Protein AF-A0A3D5V2F5-F1 (afdb_monomer_lite)

Radius of gyration: 14.31 Å; chains: 1; bounding box: 33×31×28 Å

pLDDT: mean 92.71, std 6.23, range [62.22, 97.44]

Foldseek 3Di:
DVVVVVVVVVVVVVVVCCCVVPVPVVVVVVVVVVPDDPVVVVVVVVVVVVVVVVVCVVVVD

Secondary structure (DSSP, 8-state):
-HHHHHHHHHHHHHHHHHHHH-HHHHHHHHHHHHTS-HHHHHHHHHHHHHHHHHHHHHHH-

Sequence (61 aa):
MSDLLTAVGLALVIEGVLYAAFPGPMRRALISVSGMPEQAIRMGGLMALAIGVFVVWLVRG

Structure (mmCIF, N/CA/C/O backbone):
data_AF-A0A3D5V2F5-F1
#
_entry.id   AF-A0A3D5V2F5-F1
#
loop_
_atom_site.group_PDB
_atom_site.id
_atom_site.type_symbol
_atom_site.label_atom_id
_atom_site.label_alt_id
_atom_site.label_comp_id
_atom_site.label_asym_id
_atom_site.label_entity_id
_atom_site.label_seq_id
_atom_site.pdbx_PDB_ins_code
_atom_site.Cartn_x
_atom_site.Cartn_y
_atom_site.Cartn_z
_atom_site.occupancy
_atom_site.B_iso_or_equiv
_atom_site.auth_seq_id
_atom_site.auth_comp_id
_atom_site.auth_asym_id
_atom_site.auth_atom_id
_atom_site.pdbx_PDB_model_num
ATOM 1 N N . MET A 1 1 ? 20.193 -10.624 -3.858 1.00 62.22 1 MET A N 1
ATOM 2 C CA . MET A 1 1 ? 20.064 -9.768 -2.650 1.00 62.22 1 MET A CA 1
ATOM 3 C C . MET A 1 1 ? 19.568 -8.358 -2.980 1.00 62.22 1 MET A C 1
ATOM 5 O O . MET A 1 1 ? 18.882 -7.779 -2.152 1.00 62.22 1 MET A O 1
ATOM 9 N N . SER A 1 2 ? 19.831 -7.838 -4.184 1.00 83.44 2 SER A N 1
ATOM 10 C CA . SER A 1 2 ? 19.235 -6.602 -4.723 1.00 83.44 2 SER A CA 1
ATOM 11 C C . SER A 1 2 ? 17.707 -6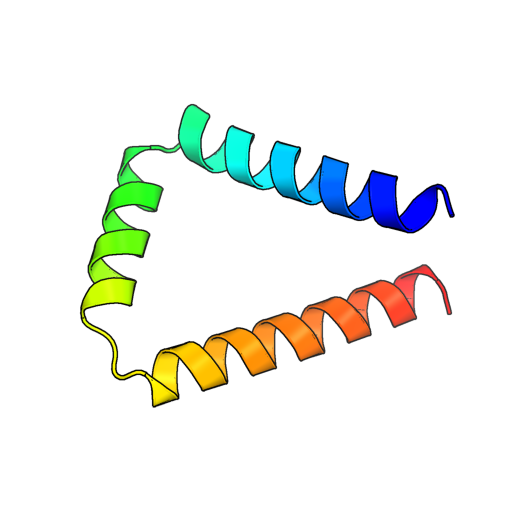.604 -4.719 1.00 83.44 2 SER A C 1
ATOM 13 O O . SER A 1 2 ? 17.098 -5.617 -4.340 1.00 83.44 2 SER A O 1
ATOM 15 N N . ASP A 1 3 ? 17.090 -7.727 -5.076 1.00 87.69 3 ASP A N 1
ATOM 16 C CA . ASP A 1 3 ? 15.656 -7.792 -5.377 1.00 87.69 3 ASP A CA 1
ATOM 17 C C . ASP A 1 3 ? 14.758 -7.459 -4.183 1.00 87.69 3 ASP A C 1
ATOM 19 O O . ASP A 1 3 ? 13.719 -6.829 -4.356 1.00 87.69 3 ASP A O 1
ATOM 23 N N . LEU A 1 4 ? 15.174 -7.837 -2.969 1.00 87.94 4 LEU A N 1
ATOM 24 C CA . LEU A 1 4 ? 14.450 -7.483 -1.749 1.00 87.94 4 LEU A CA 1
ATOM 25 C C . LEU A 1 4 ? 14.521 -5.974 -1.497 1.00 87.94 4 LEU A C 1
ATOM 27 O O . LEU A 1 4 ? 13.502 -5.350 -1.225 1.00 87.94 4 LEU A O 1
ATOM 31 N N . LEU A 1 5 ? 15.713 -5.383 -1.629 1.00 93.69 5 LEU A N 1
ATOM 32 C CA . LEU A 1 5 ? 15.899 -3.938 -1.491 1.00 93.69 5 LEU A CA 1
ATOM 33 C C . LEU A 1 5 ? 15.129 -3.174 -2.573 1.00 93.69 5 LEU A C 1
ATOM 35 O O . LEU A 1 5 ? 14.520 -2.151 -2.278 1.00 93.69 5 LEU A O 1
ATOM 39 N N . THR A 1 6 ? 15.092 -3.690 -3.802 1.00 93.56 6 THR A N 1
ATOM 40 C CA . THR A 1 6 ? 14.284 -3.132 -4.889 1.00 93.56 6 THR A CA 1
ATOM 41 C C . THR A 1 6 ? 12.792 -3.211 -4.573 1.00 93.56 6 THR A C 1
ATOM 43 O O . THR A 1 6 ? 12.096 -2.213 -4.727 1.00 93.56 6 THR A O 1
ATOM 46 N N . ALA A 1 7 ? 12.293 -4.351 -4.088 1.00 92.25 7 ALA A N 1
ATOM 47 C CA . ALA A 1 7 ? 10.888 -4.509 -3.719 1.00 92.25 7 ALA A CA 1
ATOM 48 C C . ALA A 1 7 ? 10.483 -3.563 -2.578 1.00 92.25 7 ALA A C 1
ATOM 50 O O . ALA A 1 7 ? 9.455 -2.894 -2.671 1.00 92.25 7 ALA A O 1
ATOM 51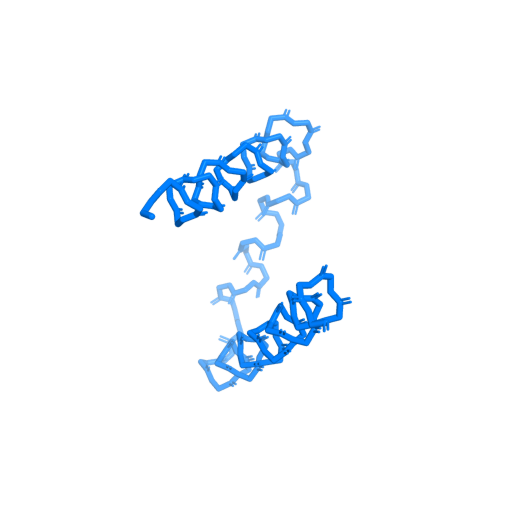 N N . VAL A 1 8 ? 11.318 -3.448 -1.539 1.00 94.31 8 VAL A N 1
ATOM 52 C CA . VAL A 1 8 ? 11.103 -2.504 -0.431 1.00 94.31 8 VAL A CA 1
ATOM 53 C C . VAL A 1 8 ? 11.139 -1.058 -0.932 1.00 94.31 8 VAL A C 1
ATOM 55 O O . VAL A 1 8 ? 10.258 -0.272 -0.593 1.00 94.31 8 VAL A O 1
ATOM 58 N N . GLY A 1 9 ? 12.109 -0.706 -1.781 1.00 96.12 9 GLY A N 1
ATOM 59 C CA . GLY A 1 9 ? 12.205 0.628 -2.373 1.00 96.12 9 GLY A CA 1
ATOM 60 C C . GLY A 1 9 ? 10.969 0.992 -3.197 1.00 96.12 9 GLY A C 1
ATOM 61 O O . GLY A 1 9 ? 10.417 2.077 -3.031 1.00 96.12 9 GLY A O 1
ATOM 62 N N . LEU A 1 10 ? 10.482 0.071 -4.032 1.00 94.94 10 LEU A N 1
ATOM 63 C CA . LEU A 1 10 ? 9.259 0.268 -4.812 1.00 94.94 10 LEU A CA 1
ATOM 64 C C . LEU A 1 10 ? 8.021 0.410 -3.920 1.00 94.94 10 LEU A C 1
ATOM 66 O O . LEU A 1 10 ? 7.194 1.277 -4.188 1.00 94.94 10 LEU A O 1
ATOM 70 N N . ALA A 1 11 ? 7.907 -0.379 -2.848 1.00 95.06 11 ALA A N 1
ATOM 71 C CA . ALA A 1 11 ? 6.804 -0.253 -1.896 1.00 95.06 11 ALA A CA 1
ATOM 72 C C . ALA A 1 11 ? 6.763 1.145 -1.255 1.00 95.06 11 ALA A C 1
ATOM 74 O O . ALA A 1 11 ? 5.701 1.766 -1.218 1.00 95.06 11 ALA A O 1
ATOM 75 N N . LEU A 1 12 ? 7.921 1.675 -0.838 1.00 96.44 12 LEU A N 1
ATOM 76 C CA . LEU A 1 12 ? 8.034 3.026 -0.277 1.00 96.44 12 LEU A CA 1
ATOM 77 C C . LEU A 1 12 ? 7.697 4.118 -1.296 1.00 96.44 12 LEU A C 1
ATOM 79 O O . LEU A 1 12 ? 7.027 5.089 -0.951 1.00 96.44 12 LEU A O 1
ATOM 83 N N . VAL A 1 13 ? 8.136 3.969 -2.549 1.00 97.44 13 VAL A N 1
ATOM 84 C CA . VAL A 1 13 ? 7.787 4.912 -3.623 1.00 97.44 13 VAL A CA 1
ATOM 85 C C . VAL A 1 13 ? 6.278 4.920 -3.855 1.00 97.44 13 VAL A C 1
ATOM 87 O O . VAL A 1 13 ? 5.682 5.992 -3.921 1.00 97.44 13 VAL A O 1
ATOM 90 N N . ILE A 1 14 ? 5.649 3.745 -3.944 1.00 95.62 14 ILE A N 1
ATOM 91 C CA . ILE A 1 14 ? 4.205 3.632 -4.176 1.00 95.62 14 ILE A CA 1
ATOM 92 C C . ILE A 1 14 ? 3.423 4.232 -3.002 1.00 95.62 14 ILE A C 1
ATOM 94 O O . ILE A 1 14 ? 2.543 5.060 -3.233 1.00 95.62 14 ILE A O 1
ATOM 98 N N . GLU A 1 15 ? 3.762 3.886 -1.756 1.00 94.19 15 GLU A N 1
ATOM 99 C CA . GLU A 1 15 ? 3.134 4.507 -0.583 1.00 94.19 15 GLU A CA 1
ATOM 100 C C . GLU A 1 15 ? 3.316 6.029 -0.584 1.00 94.19 15 GLU A C 1
ATOM 102 O O . GLU A 1 15 ? 2.341 6.768 -0.447 1.00 94.19 15 GLU A O 1
ATOM 107 N N . GLY A 1 16 ? 4.543 6.515 -0.789 1.00 95.38 16 GLY A N 1
ATOM 108 C CA . GLY A 1 16 ? 4.850 7.944 -0.793 1.00 95.38 16 GLY A CA 1
ATOM 109 C C . GLY A 1 16 ? 4.062 8.716 -1.851 1.00 95.38 16 GLY A C 1
ATOM 110 O O . GLY A 1 16 ? 3.532 9.789 -1.560 1.00 95.38 16 GLY A O 1
ATOM 111 N N . VAL A 1 17 ? 3.912 8.154 -3.055 1.00 96.81 17 VAL A N 1
ATOM 112 C CA . VAL A 1 17 ? 3.090 8.741 -4.123 1.00 96.81 17 VAL A CA 1
ATOM 113 C C . VAL A 1 17 ? 1.620 8.798 -3.717 1.00 96.81 17 VAL A C 1
ATOM 115 O O . VAL A 1 17 ? 0.983 9.828 -3.932 1.00 96.81 17 VAL A O 1
ATOM 118 N N . LEU A 1 18 ? 1.075 7.748 -3.096 1.00 94.75 18 LEU A N 1
ATOM 119 C CA . LEU A 1 18 ? -0.314 7.753 -2.628 1.00 94.75 18 LEU A CA 1
ATOM 120 C C . LEU A 1 18 ? -0.553 8.839 -1.571 1.00 94.75 18 LEU A C 1
ATOM 122 O O . LEU A 1 18 ? -1.541 9.570 -1.666 1.00 94.75 18 LEU A O 1
ATOM 126 N N . TYR A 1 19 ? 0.364 9.001 -0.614 1.00 92.62 19 TYR A N 1
ATOM 127 C CA . TYR A 1 19 ? 0.269 10.061 0.395 1.00 92.62 19 TYR A CA 1
ATOM 128 C C . TYR A 1 19 ? 0.435 11.465 -0.203 1.00 92.62 19 TYR A C 1
ATOM 130 O O . TYR A 1 19 ? -0.296 12.376 0.187 1.00 92.62 19 TYR A O 1
ATOM 138 N N . ALA A 1 20 ? 1.362 11.651 -1.146 1.00 96.25 20 ALA A N 1
ATOM 139 C CA . ALA A 1 20 ? 1.649 12.954 -1.744 1.00 96.25 20 ALA A CA 1
ATOM 140 C C . ALA A 1 20 ? 0.569 13.402 -2.742 1.00 96.25 20 ALA A C 1
ATOM 142 O O . ALA A 1 20 ? 0.159 14.562 -2.726 1.00 96.25 20 ALA A O 1
ATOM 143 N N . ALA A 1 21 ? 0.093 12.495 -3.599 1.00 96.75 21 ALA A N 1
ATOM 144 C CA . ALA A 1 21 ? -0.898 12.800 -4.628 1.00 96.75 21 ALA A CA 1
ATOM 145 C C . ALA A 1 21 ? -2.339 12.771 -4.091 1.00 96.75 21 ALA A C 1
A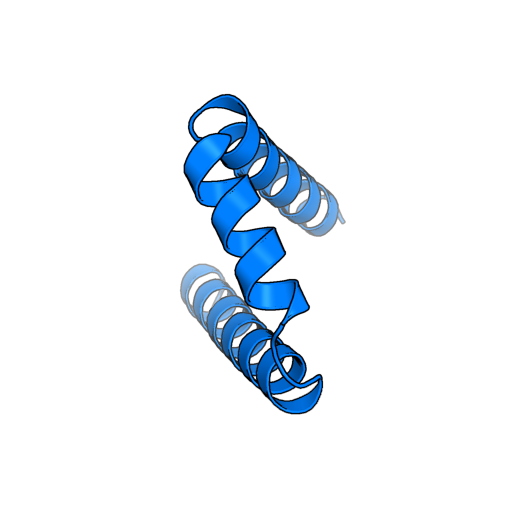TOM 147 O O . ALA A 1 21 ? -3.175 13.559 -4.531 1.00 96.75 21 ALA A O 1
ATOM 148 N N . PHE A 1 22 ? -2.640 11.890 -3.128 1.00 95.62 22 PHE A N 1
ATOM 149 C CA . PHE A 1 22 ? -4.000 11.666 -2.625 1.00 95.62 22 PHE A CA 1
ATOM 150 C C . PHE A 1 22 ? -4.074 11.620 -1.083 1.00 95.62 22 PHE A C 1
ATOM 152 O O . PHE A 1 22 ? -4.571 10.645 -0.506 1.00 95.62 22 PHE A O 1
ATOM 159 N N . PRO A 1 23 ? -3.680 12.699 -0.377 1.00 92.31 23 PRO A N 1
ATOM 160 C CA . PRO A 1 23 ? -3.649 12.714 1.089 1.00 92.31 23 PRO A CA 1
ATOM 161 C C . PRO A 1 23 ? -5.039 12.539 1.727 1.00 92.31 23 PRO A C 1
ATOM 163 O O . PRO A 1 23 ? -5.182 11.901 2.770 1.00 92.31 23 PRO A O 1
ATOM 166 N N . GLY A 1 24 ? -6.090 13.081 1.100 1.00 95.56 24 GLY A N 1
ATOM 167 C CA . GLY A 1 24 ? -7.468 13.001 1.596 1.00 95.56 24 GLY A CA 1
ATOM 168 C C . GLY A 1 24 ? -8.016 11.568 1.644 1.00 95.56 24 GLY A C 1
ATOM 169 O O . GLY A 1 24 ? -8.409 11.115 2.724 1.00 95.56 24 GLY A O 1
ATOM 170 N N . PRO A 1 25 ? -8.047 10.842 0.509 1.00 92.94 25 PRO A N 1
ATOM 171 C CA . PRO A 1 25 ? -8.432 9.432 0.471 1.00 92.94 25 PRO A CA 1
ATOM 172 C C . PRO A 1 25 ? -7.618 8.564 1.430 1.00 92.94 25 PRO A C 1
ATOM 174 O O . PRO A 1 25 ? -8.203 7.767 2.161 1.00 92.94 25 PRO A O 1
ATOM 177 N N . MET A 1 26 ? -6.300 8.773 1.502 1.00 94.31 26 MET A N 1
ATOM 178 C CA . MET A 1 26 ? -5.437 7.958 2.355 1.00 94.31 26 MET A CA 1
ATOM 179 C C . MET A 1 26 ? -5.723 8.179 3.845 1.00 94.31 26 MET A C 1
ATOM 181 O O . MET A 1 26 ? -5.869 7.225 4.609 1.00 94.31 26 MET A O 1
ATOM 185 N N . ARG A 1 27 ? -5.952 9.431 4.259 1.00 93.38 27 ARG A N 1
ATOM 186 C CA . ARG A 1 27 ? -6.403 9.742 5.622 1.00 93.38 27 ARG A CA 1
ATOM 187 C C . ARG A 1 27 ? -7.741 9.078 5.957 1.00 93.38 27 ARG A C 1
ATOM 189 O O . ARG A 1 27 ? -7.912 8.586 7.069 1.00 93.38 27 ARG A O 1
ATOM 196 N N . ARG A 1 28 ? -8.695 9.056 5.019 1.00 93.75 28 ARG A N 1
ATOM 197 C CA . ARG A 1 28 ? -9.991 8.380 5.222 1.00 93.75 28 ARG A CA 1
ATOM 198 C C . ARG A 1 28 ? -9.830 6.866 5.346 1.00 93.75 28 ARG A C 1
ATOM 200 O O . ARG A 1 28 ? -10.487 6.280 6.198 1.00 93.75 28 ARG A O 1
ATOM 207 N N . ALA A 1 29 ? -8.951 6.263 4.547 1.00 90.81 29 ALA A N 1
ATOM 208 C CA . ALA A 1 29 ? -8.651 4.836 4.611 1.00 90.81 29 ALA A CA 1
ATOM 209 C C . ALA A 1 29 ? -8.031 4.438 5.961 1.00 90.81 29 ALA A C 1
ATOM 211 O O . ALA A 1 29 ? -8.435 3.449 6.560 1.00 90.81 29 ALA A O 1
ATOM 212 N N . LEU A 1 30 ? -7.108 5.239 6.501 1.00 91.44 30 LEU A N 1
ATOM 213 C CA . LEU A 1 30 ? -6.540 4.977 7.829 1.00 91.44 30 LEU A CA 1
ATOM 214 C C . LEU A 1 30 ? -7.603 5.043 8.937 1.00 91.44 30 LEU A C 1
ATOM 216 O O . LEU A 1 30 ? -7.641 4.184 9.816 1.00 91.44 30 LEU A O 1
ATOM 220 N N . ILE A 1 31 ? -8.504 6.028 8.870 1.00 94.19 31 ILE A N 1
ATOM 221 C CA . ILE A 1 31 ? -9.610 6.151 9.830 1.00 94.19 31 ILE A CA 1
ATOM 222 C C . ILE A 1 31 ? -10.568 4.958 9.708 1.00 94.19 31 ILE A C 1
ATOM 224 O O . ILE A 1 31 ? -10.978 4.408 10.729 1.00 94.19 31 ILE A O 1
ATOM 228 N N . SER A 1 32 ? -10.907 4.515 8.493 1.00 90.81 32 SER A N 1
ATOM 229 C CA . SER A 1 32 ? -11.797 3.362 8.322 1.00 90.81 32 SER A CA 1
ATOM 230 C C . SER A 1 32 ? -11.169 2.070 8.842 1.00 90.81 32 SER A C 1
ATOM 232 O O . SER A 1 32 ? -11.853 1.308 9.519 1.00 90.81 32 SER A O 1
ATOM 234 N N . VAL A 1 33 ? -9.871 1.855 8.603 1.00 90.62 33 VAL A N 1
ATOM 235 C CA . VAL A 1 33 ? -9.133 0.694 9.125 1.00 90.62 33 VAL A CA 1
ATOM 236 C C . VAL A 1 33 ? -9.080 0.717 10.653 1.00 90.62 33 VAL A C 1
ATOM 238 O O . VAL A 1 33 ? -9.246 -0.327 11.274 1.00 90.62 33 VAL A O 1
ATOM 241 N N . SER A 1 34 ? -8.932 1.892 11.274 1.00 90.12 34 SER A N 1
ATOM 242 C CA . SER A 1 34 ? -8.874 2.011 12.739 1.00 90.12 34 SER A CA 1
ATOM 243 C C . SER A 1 34 ? -10.153 1.562 13.460 1.00 90.12 34 SER A C 1
ATOM 245 O O . SER A 1 34 ? -10.095 1.163 14.619 1.00 90.12 34 SER A O 1
ATOM 247 N N . GLY A 1 35 ? -11.303 1.600 12.777 1.00 90.56 35 GLY A N 1
ATOM 248 C CA . GLY A 1 35 ? -12.582 1.126 13.309 1.00 90.56 35 GLY A CA 1
ATOM 249 C C . GLY A 1 35 ? -12.880 -0.352 13.032 1.00 90.56 35 GLY A C 1
ATOM 250 O O . GLY A 1 35 ? -13.927 -0.841 13.457 1.00 90.56 35 GLY A O 1
ATOM 251 N N . MET A 1 36 ? -12.020 -1.066 12.296 1.00 92.19 36 MET A N 1
ATOM 252 C CA . MET A 1 36 ? -12.263 -2.463 11.929 1.00 92.19 36 MET A CA 1
ATOM 253 C C . MET A 1 36 ? -11.823 -3.434 13.035 1.00 92.19 36 MET A C 1
ATOM 255 O O . MET A 1 36 ? -10.783 -3.227 13.660 1.00 92.19 36 MET A O 1
ATOM 259 N N . PRO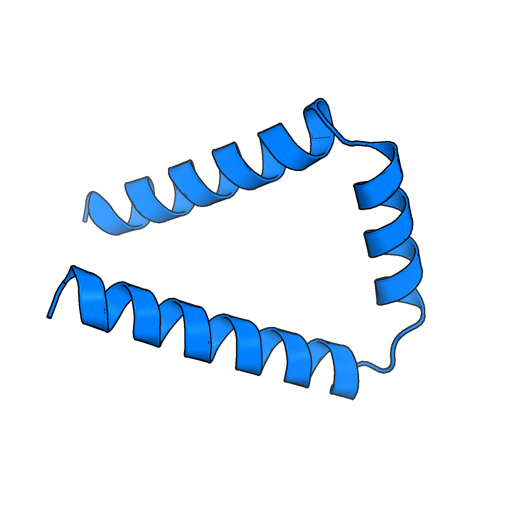 A 1 37 ? -12.548 -4.551 13.239 1.00 92.75 37 PRO A N 1
ATOM 260 C CA . PRO A 1 37 ? -12.083 -5.631 14.104 1.00 92.75 37 PRO A CA 1
ATOM 261 C C . PRO A 1 37 ? -10.734 -6.184 13.626 1.00 92.75 37 PRO A C 1
ATOM 263 O O . PRO A 1 37 ? -10.533 -6.373 12.423 1.00 92.75 37 PRO A O 1
ATOM 266 N N . GLU A 1 38 ? -9.848 -6.556 14.554 1.00 93.56 38 GLU A N 1
ATOM 267 C CA . GLU A 1 38 ? -8.518 -7.102 14.226 1.00 93.56 38 GLU A CA 1
ATOM 268 C C . GLU A 1 38 ? -8.579 -8.302 13.270 1.00 93.56 38 GLU A C 1
ATOM 270 O O . GLU A 1 38 ? -7.718 -8.477 12.410 1.00 93.56 38 GLU A O 1
ATOM 275 N N . GLN A 1 39 ? -9.624 -9.127 13.380 1.00 94.88 39 GLN A N 1
ATOM 276 C CA . GLN A 1 39 ? -9.829 -10.270 12.494 1.00 94.88 39 GLN A CA 1
ATOM 277 C C . GLN A 1 39 ? -10.074 -9.858 11.037 1.00 94.88 39 GLN A C 1
ATOM 279 O O . GLN A 1 39 ? -9.583 -10.537 10.135 1.00 94.88 39 GLN A O 1
ATOM 284 N N . ALA A 1 40 ? -10.790 -8.757 10.798 1.00 93.50 40 ALA A N 1
ATOM 285 C CA . ALA A 1 40 ? -11.024 -8.241 9.452 1.00 93.50 40 ALA A CA 1
ATOM 286 C C . ALA A 1 40 ? -9.727 -7.682 8.849 1.00 93.50 40 ALA A C 1
ATOM 288 O O . ALA A 1 40 ? -9.397 -8.006 7.709 1.00 93.50 40 ALA A O 1
ATOM 289 N N . ILE A 1 41 ? -8.950 -6.934 9.642 1.00 94.88 41 ILE A N 1
ATOM 290 C CA . ILE A 1 41 ? -7.631 -6.419 9.238 1.00 94.88 41 ILE A CA 1
ATOM 291 C C . ILE A 1 41 ? -6.692 -7.581 8.895 1.00 94.88 41 ILE A C 1
ATOM 293 O O . ILE A 1 41 ? -6.066 -7.587 7.835 1.00 94.88 41 ILE A O 1
ATOM 297 N N . ARG A 1 42 ? -6.646 -8.611 9.749 1.00 95.00 42 ARG A N 1
ATOM 298 C CA . ARG A 1 42 ? -5.834 -9.813 9.531 1.00 95.00 42 ARG A CA 1
ATOM 299 C C . ARG A 1 42 ? -6.231 -10.547 8.253 1.00 95.00 42 ARG A C 1
ATOM 301 O O . ARG A 1 42 ? -5.352 -10.935 7.489 1.00 95.00 42 ARG A O 1
ATOM 308 N N . MET A 1 43 ? -7.530 -10.723 8.006 1.00 96.44 43 MET A N 1
ATOM 309 C CA . MET A 1 43 ? -8.012 -11.393 6.796 1.00 96.44 43 MET A CA 1
ATOM 310 C C . MET A 1 43 ? -7.679 -10.584 5.537 1.00 96.44 43 MET A C 1
ATOM 312 O O . MET A 1 43 ? -7.198 -11.149 4.559 1.00 96.44 43 MET A O 1
ATOM 316 N N . GLY A 1 44 ? -7.864 -9.260 5.578 1.00 94.50 44 GLY A N 1
ATOM 317 C CA . GLY A 1 44 ? -7.486 -8.365 4.484 1.00 94.50 44 GLY A CA 1
ATOM 318 C C . GLY A 1 44 ? -5.989 -8.433 4.171 1.00 94.50 44 GLY A C 1
ATOM 319 O O . GLY A 1 44 ? -5.611 -8.570 3.009 1.00 94.50 44 GLY A O 1
ATOM 320 N N . GLY A 1 45 ? -5.143 -8.434 5.206 1.00 94.19 45 GLY A N 1
ATOM 321 C CA . GLY A 1 45 ? -3.696 -8.601 5.065 1.00 94.19 45 GLY A CA 1
ATOM 322 C C . GLY A 1 45 ? -3.301 -9.957 4.471 1.00 94.19 45 GLY A C 1
ATOM 323 O O . GLY A 1 45 ? -2.468 -10.011 3.571 1.00 94.19 45 GLY A O 1
ATOM 324 N N . LEU A 1 46 ? -3.936 -11.047 4.913 1.00 97.19 46 LEU A N 1
ATOM 325 C CA . LEU A 1 46 ? -3.727 -12.392 4.360 1.00 97.19 46 LEU A CA 1
ATOM 326 C C . LEU A 1 46 ? -4.103 -12.475 2.877 1.00 97.19 46 LEU A C 1
ATOM 328 O O . LEU A 1 46 ? -3.350 -13.042 2.087 1.00 97.19 46 LEU A O 1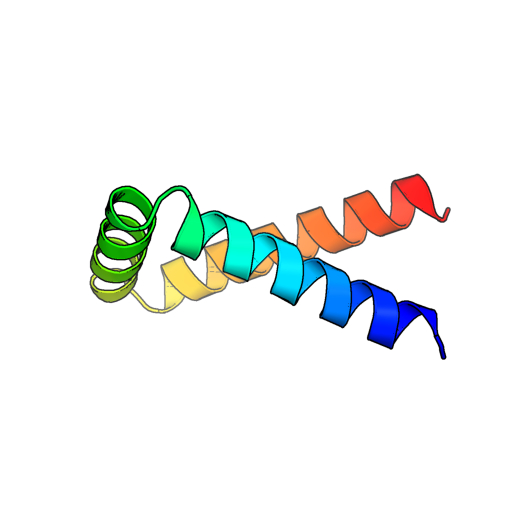
ATOM 332 N N . MET A 1 47 ? -5.230 -11.876 2.488 1.00 97.00 47 MET A N 1
ATOM 333 C CA . MET A 1 47 ? -5.654 -11.825 1.087 1.00 97.00 47 MET A CA 1
ATOM 334 C C . MET A 1 47 ? -4.681 -11.004 0.235 1.00 97.00 47 MET A C 1
ATOM 336 O O . MET A 1 47 ? -4.280 -11.454 -0.837 1.00 97.00 47 MET A O 1
ATOM 340 N N . ALA A 1 48 ? -4.248 -9.836 0.720 1.00 95.00 48 ALA A N 1
ATOM 341 C CA . ALA A 1 48 ? -3.258 -9.009 0.032 1.00 95.00 48 ALA A CA 1
ATOM 342 C C . ALA A 1 48 ? -1.913 -9.739 -0.129 1.00 95.00 48 ALA A C 1
ATOM 344 O O . ALA A 1 48 ? -1.317 -9.694 -1.205 1.00 95.00 48 ALA A O 1
ATOM 345 N N . LEU A 1 49 ? -1.470 -10.464 0.904 1.00 95.69 49 LEU A N 1
ATOM 346 C CA . LEU A 1 49 ? -0.272 -11.302 0.854 1.00 95.69 49 LEU A CA 1
ATOM 347 C C . LEU A 1 49 ? -0.406 -12.402 -0.201 1.00 95.69 49 LEU A C 1
A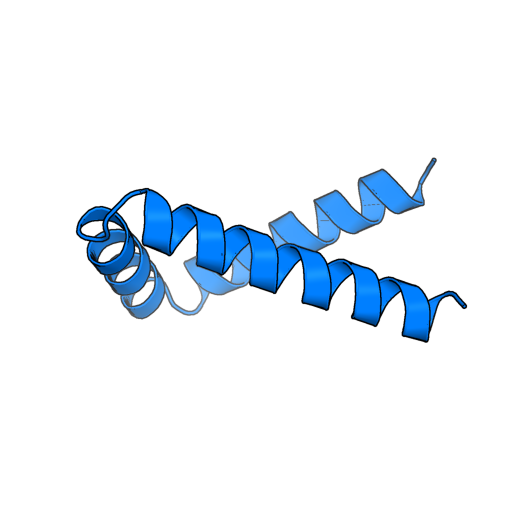TOM 349 O O . LEU A 1 49 ? 0.491 -12.558 -1.026 1.00 95.69 49 LEU A O 1
ATOM 353 N N . ALA A 1 50 ? -1.518 -13.141 -0.204 1.00 97.38 50 ALA A N 1
ATOM 354 C CA . ALA A 1 50 ? -1.747 -14.223 -1.159 1.00 97.38 50 ALA A CA 1
ATOM 355 C C . ALA A 1 50 ? -1.729 -13.714 -2.609 1.00 97.38 50 ALA A C 1
ATOM 357 O O . ALA A 1 50 ? -1.065 -14.301 -3.463 1.00 97.38 50 ALA A O 1
ATOM 358 N N . ILE A 1 51 ? -2.394 -12.583 -2.871 1.00 97.06 51 ILE A N 1
ATOM 359 C CA . ILE A 1 51 ? -2.393 -11.934 -4.188 1.00 97.06 51 ILE A CA 1
ATOM 360 C C . ILE A 1 51 ? -0.980 -11.474 -4.559 1.00 97.06 51 ILE A C 1
ATOM 362 O O . ILE A 1 51 ? -0.530 -11.734 -5.672 1.00 97.06 51 ILE A O 1
ATOM 366 N N . GLY A 1 52 ? -0.257 -10.830 -3.638 1.00 93.38 52 GLY A N 1
ATOM 367 C CA . GLY A 1 52 ? 1.108 -10.364 -3.879 1.00 93.38 52 GLY A CA 1
ATOM 368 C C . GLY A 1 52 ? 2.057 -11.503 -4.255 1.00 93.38 52 GLY A C 1
ATOM 369 O O . GLY A 1 52 ? 2.781 -11.402 -5.244 1.00 93.38 52 GLY A O 1
ATOM 370 N N . VAL A 1 53 ? 2.002 -12.620 -3.524 1.00 94.75 53 VAL A N 1
ATOM 371 C CA . VAL A 1 53 ? 2.786 -13.826 -3.834 1.00 94.75 53 VAL A CA 1
ATOM 372 C C . VAL A 1 53 ? 2.392 -14.401 -5.194 1.00 94.75 53 VAL A C 1
ATOM 374 O O . VAL A 1 53 ? 3.273 -14.729 -5.984 1.00 94.75 53 VAL A O 1
ATOM 377 N N . PHE A 1 54 ? 1.095 -14.481 -5.496 1.00 96.44 54 PHE A N 1
ATOM 378 C CA . PHE A 1 54 ? 0.606 -14.992 -6.776 1.00 96.44 54 PHE A CA 1
ATOM 379 C C . PHE A 1 54 ? 1.080 -14.143 -7.964 1.00 96.44 54 PHE A C 1
ATOM 381 O O . PHE A 1 54 ? 1.547 -14.687 -8.960 1.00 96.44 54 PHE A O 1
ATOM 388 N N . VAL A 1 55 ? 1.035 -12.812 -7.848 1.00 94.38 55 VAL A N 1
ATOM 389 C CA . VAL A 1 55 ? 1.539 -11.896 -8.884 1.00 94.38 55 VAL A CA 1
ATOM 390 C C . VAL A 1 55 ? 3.045 -12.058 -9.075 1.00 94.38 55 VAL A C 1
ATOM 392 O O . VAL A 1 55 ? 3.508 -12.166 -10.207 1.00 94.38 55 VAL A O 1
ATOM 395 N N . VAL A 1 56 ? 3.821 -12.112 -7.987 1.00 92.56 56 VAL A N 1
ATOM 396 C CA . VAL A 1 56 ? 5.274 -12.332 -8.078 1.00 92.56 56 VAL A CA 1
ATOM 397 C C . VAL A 1 56 ? 5.576 -13.677 -8.736 1.00 92.56 56 VAL A C 1
ATOM 399 O O . VAL A 1 56 ? 6.467 -13.742 -9.581 1.00 92.56 56 VAL A O 1
ATOM 402 N N . TRP A 1 57 ? 4.823 -14.725 -8.393 1.00 93.81 57 TRP A N 1
ATOM 403 C CA . TRP A 1 57 ? 4.952 -16.043 -9.007 1.00 93.81 57 TRP A CA 1
ATOM 404 C C . TRP A 1 57 ? 4.635 -16.021 -10.506 1.00 93.81 57 TRP A C 1
ATOM 406 O O . TRP A 1 57 ? 5.386 -16.605 -11.267 1.00 93.81 57 TRP A O 1
ATOM 416 N N . LEU A 1 58 ? 3.607 -15.296 -10.959 1.00 94.19 58 LEU A N 1
ATOM 417 C CA . LEU A 1 58 ? 3.305 -15.169 -12.393 1.00 94.19 58 LEU A CA 1
ATOM 418 C C . LEU A 1 58 ? 4.359 -14.385 -13.185 1.00 94.19 58 LEU A C 1
ATOM 420 O O . LEU A 1 58 ? 4.535 -14.625 -14.373 1.00 94.19 58 LEU A O 1
ATOM 424 N N . VAL A 1 59 ? 5.013 -13.406 -12.557 1.00 92.31 59 VAL A N 1
ATOM 425 C CA . VAL A 1 59 ? 6.006 -12.551 -13.231 1.00 92.31 59 VAL A CA 1
ATOM 426 C C . VAL A 1 59 ? 7.401 -13.186 -13.233 1.00 92.31 59 VAL A C 1
ATOM 428 O O . VAL A 1 59 ? 8.196 -12.904 -14.128 1.00 92.31 59 VAL A O 1
ATOM 431 N N . ARG A 1 60 ? 7.730 -13.993 -12.215 1.00 85.81 60 ARG A N 1
ATOM 432 C CA . ARG A 1 60 ? 9.055 -14.619 -12.044 1.00 85.81 60 ARG A CA 1
ATOM 433 C C . ARG A 1 60 ? 9.093 -16.132 -12.279 1.00 85.81 60 ARG A C 1
ATOM 435 O O . ARG A 1 60 ? 10.198 -16.671 -12.319 1.00 85.81 60 ARG A O 1
ATOM 442 N N . GLY A 1 61 ? 7.942 -16.796 -12.325 1.00 62.31 61 GLY A N 1
ATOM 443 C CA . GLY A 1 61 ? 7.795 -18.214 -12.670 1.00 62.31 61 GLY A CA 1
ATOM 444 C C . GLY A 1 61 ? 7.831 -18.431 -14.171 1.00 62.31 61 GLY A C 1
ATOM 445 O O . GLY A 1 61 ? 8.291 -19.525 -14.560 1.00 62.31 61 GLY A O 1
#